Protein AF-A0A2E5PIZ1-F1 (afdb_monomer)

Structure (mmCIF, N/CA/C/O b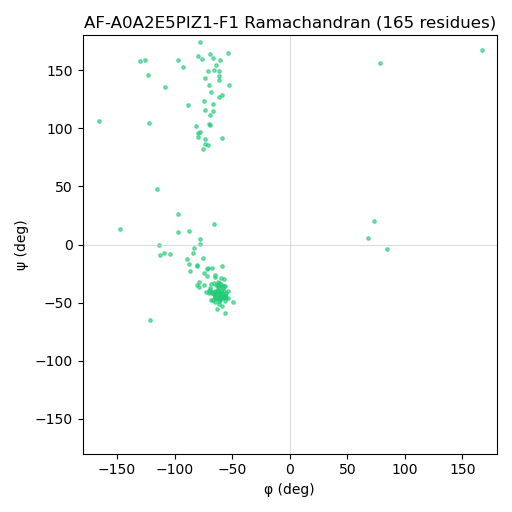ackbone):
data_AF-A0A2E5PIZ1-F1
#
_entry.id   AF-A0A2E5PIZ1-F1
#
loop_
_atom_site.group_PDB
_atom_site.id
_atom_site.type_symbol
_atom_site.label_atom_id
_atom_site.label_alt_id
_atom_site.label_comp_id
_atom_site.label_asym_id
_atom_site.label_entity_id
_atom_site.label_seq_id
_atom_site.pdbx_PDB_ins_code
_atom_site.Cartn_x
_atom_site.Cartn_y
_atom_site.Cartn_z
_atom_site.occupancy
_atom_site.B_iso_or_equiv
_atom_site.auth_seq_id
_atom_site.auth_comp_id
_atom_site.auth_asym_id
_atom_site.auth_atom_id
_atom_site.pdbx_PDB_model_num
ATOM 1 N N . MET A 1 1 ? 42.406 54.437 -63.407 1.00 58.12 1 MET A N 1
ATOM 2 C CA . MET A 1 1 ? 43.590 53.632 -63.043 1.00 58.12 1 MET A CA 1
ATOM 3 C C . MET A 1 1 ? 43.917 53.907 -61.588 1.00 58.12 1 MET A C 1
ATOM 5 O O . MET A 1 1 ? 44.496 54.944 -61.312 1.00 58.12 1 MET A O 1
ATOM 9 N N . THR A 1 2 ? 43.515 53.008 -60.691 1.00 52.00 2 THR A N 1
ATOM 10 C CA . THR A 1 2 ? 44.033 52.887 -59.317 1.00 52.00 2 THR A CA 1
ATOM 11 C C . THR A 1 2 ? 43.562 51.531 -58.785 1.00 52.00 2 THR A C 1
ATOM 13 O O . THR A 1 2 ? 42.372 51.317 -58.571 1.00 52.00 2 THR A O 1
ATOM 16 N N . LEU A 1 3 ? 44.499 50.582 -58.700 1.00 62.81 3 LEU A N 1
ATOM 17 C CA . LEU A 1 3 ? 44.350 49.278 -58.046 1.00 62.81 3 LEU A CA 1
ATOM 18 C C . LEU A 1 3 ? 44.297 49.451 -56.521 1.00 62.81 3 LEU A C 1
ATOM 20 O O . LEU A 1 3 ? 45.001 50.328 -56.031 1.00 62.81 3 LEU A O 1
ATOM 24 N N . MET A 1 4 ? 43.580 48.560 -55.809 1.00 47.34 4 MET A N 1
ATOM 25 C CA . MET A 1 4 ? 43.945 47.904 -54.521 1.00 47.34 4 MET A CA 1
ATOM 26 C C . MET A 1 4 ? 42.711 47.207 -53.870 1.00 47.34 4 MET A C 1
ATOM 28 O O . MET A 1 4 ? 41.596 47.436 -54.328 1.00 47.34 4 MET A O 1
ATOM 32 N N . PRO A 1 5 ? 42.842 46.347 -52.833 1.00 58.28 5 PRO A N 1
ATOM 33 C CA . PRO A 1 5 ? 43.391 44.993 -52.875 1.00 58.28 5 PRO A CA 1
ATOM 34 C C . PRO A 1 5 ? 42.421 43.931 -52.298 1.00 58.28 5 PRO A C 1
ATOM 36 O O . PRO A 1 5 ? 41.531 44.189 -51.492 1.00 58.28 5 PRO A O 1
ATOM 39 N N . THR A 1 6 ? 42.645 42.681 -52.691 1.00 63.16 6 THR A N 1
ATOM 40 C CA . THR A 1 6 ? 42.007 41.468 -52.165 1.00 63.16 6 THR A CA 1
ATOM 41 C C . THR A 1 6 ? 42.544 41.091 -50.780 1.00 63.16 6 THR A C 1
ATOM 43 O O . THR A 1 6 ? 43.729 40.784 -50.663 1.00 63.16 6 THR A O 1
ATOM 46 N N . HIS A 1 7 ? 41.677 40.969 -49.769 1.00 52.03 7 HIS A N 1
ATOM 47 C CA . HIS A 1 7 ? 41.989 40.231 -48.539 1.00 52.03 7 HIS A CA 1
ATOM 48 C C . HIS A 1 7 ? 40.970 39.114 -48.302 1.00 52.03 7 HIS A C 1
ATOM 50 O O . HIS A 1 7 ? 39.822 39.327 -47.922 1.00 52.03 7 HIS A O 1
ATOM 56 N N . ARG A 1 8 ? 41.438 37.893 -48.575 1.00 58.16 8 ARG A N 1
ATOM 57 C CA . ARG A 1 8 ? 40.803 36.621 -48.243 1.00 58.16 8 ARG A CA 1
ATOM 58 C C . ARG A 1 8 ? 40.861 36.433 -46.725 1.00 58.16 8 ARG A C 1
ATOM 60 O O . ARG A 1 8 ? 41.943 36.218 -46.187 1.00 58.16 8 ARG A O 1
ATOM 67 N N . PHE A 1 9 ? 39.718 36.480 -46.047 1.00 54.03 9 PHE A N 1
ATOM 68 C CA . PHE A 1 9 ? 39.613 36.005 -44.668 1.00 54.03 9 PHE A CA 1
ATOM 69 C C . PHE A 1 9 ? 39.440 34.485 -44.676 1.00 54.03 9 PHE A C 1
ATOM 71 O O . PHE A 1 9 ? 38.370 33.956 -44.968 1.00 54.03 9 PHE A O 1
ATOM 78 N N . LEU A 1 10 ? 40.538 33.789 -44.391 1.00 53.59 10 LEU A N 1
ATOM 79 C CA . LEU A 1 10 ? 40.582 32.356 -44.136 1.00 53.59 10 LEU A CA 1
ATOM 80 C C . LEU A 1 10 ? 40.132 32.130 -42.678 1.00 53.59 10 LEU A C 1
ATOM 82 O O . LEU A 1 10 ? 40.938 32.220 -41.756 1.00 53.59 10 LEU A O 1
ATOM 86 N N . PHE A 1 11 ? 38.840 31.890 -42.445 1.00 52.88 11 PHE A N 1
ATOM 87 C CA . PHE A 1 11 ? 38.364 31.430 -41.137 1.00 52.88 11 PHE A CA 1
ATOM 88 C C . PHE A 1 11 ? 38.661 29.933 -41.001 1.00 52.88 11 PHE A C 1
ATOM 90 O O . PHE A 1 11 ? 37.929 29.083 -41.504 1.00 52.88 11 PHE A O 1
ATOM 97 N N . GLY A 1 12 ? 39.776 29.619 -40.341 1.00 45.41 12 GLY A N 1
ATOM 98 C CA . GLY A 1 12 ? 40.100 28.270 -39.892 1.00 45.41 12 GLY A CA 1
ATOM 99 C C . GLY A 1 12 ? 39.167 27.856 -38.757 1.00 45.41 12 GLY A C 1
ATOM 100 O O . GLY A 1 12 ? 39.337 28.287 -37.619 1.00 45.41 12 GLY A O 1
ATOM 101 N N . LEU A 1 13 ? 38.177 27.021 -39.068 1.00 58.06 13 LEU A N 1
ATOM 102 C CA . LEU A 1 13 ? 37.328 26.370 -38.075 1.00 58.06 13 LEU A CA 1
ATOM 103 C C . LEU A 1 13 ? 38.098 25.169 -37.500 1.00 58.06 13 LEU A C 1
ATOM 105 O O . LEU A 1 13 ? 38.139 24.093 -38.096 1.00 58.06 13 LEU A O 1
ATOM 109 N N . ILE A 1 14 ? 38.763 25.364 -36.361 1.00 61.69 14 ILE A N 1
ATOM 110 C CA . ILE A 1 14 ? 39.392 24.278 -35.601 1.00 61.69 14 ILE A CA 1
ATOM 111 C C . ILE A 1 14 ? 38.270 23.431 -34.987 1.00 61.69 14 ILE A C 1
ATOM 113 O O . ILE A 1 14 ? 37.625 23.826 -34.017 1.00 61.69 14 ILE A O 1
ATOM 117 N N . PHE A 1 15 ? 38.026 22.262 -35.579 1.00 47.81 15 PHE A N 1
ATOM 118 C CA . PHE A 1 15 ? 37.147 21.224 -35.046 1.00 47.81 15 PHE A CA 1
ATOM 119 C C . PHE A 1 15 ? 37.848 20.546 -33.857 1.00 47.81 15 PHE A C 1
ATOM 121 O O . PHE A 1 15 ? 38.602 19.586 -34.011 1.00 47.81 15 PHE A O 1
ATOM 128 N N . LEU A 1 16 ? 37.627 21.070 -32.651 1.00 50.00 16 LEU A N 1
ATOM 129 C CA . LEU A 1 16 ? 37.988 20.409 -31.397 1.00 50.00 16 LEU A CA 1
ATOM 130 C C . LEU A 1 16 ? 36.998 19.259 -31.158 1.00 50.00 16 LEU A C 1
ATOM 132 O O . LEU A 1 16 ? 35.965 19.418 -30.511 1.00 50.00 16 LEU A O 1
ATOM 136 N N . VAL A 1 17 ? 37.305 18.090 -31.726 1.00 54.41 17 VAL A N 1
ATOM 137 C CA . VAL A 1 17 ? 36.636 16.824 -31.398 1.00 54.41 17 VAL A CA 1
ATOM 138 C C . VAL A 1 17 ? 37.075 16.425 -29.990 1.00 54.41 17 VAL A C 1
ATOM 140 O O . VAL A 1 17 ? 38.051 15.705 -29.791 1.00 54.41 17 VAL A O 1
ATOM 143 N N . GLY A 1 18 ? 36.377 16.959 -28.990 1.00 47.31 18 GLY A N 1
ATOM 144 C CA . GLY A 1 18 ? 36.490 16.498 -27.615 1.00 47.31 18 GLY A CA 1
ATOM 145 C C . GLY A 1 18 ? 35.937 15.080 -27.508 1.00 47.31 18 GLY A C 1
ATOM 146 O O . GLY A 1 18 ? 34.743 14.860 -27.704 1.00 47.31 18 GLY A O 1
ATOM 147 N N . LEU A 1 19 ? 36.807 14.122 -27.189 1.00 53.00 19 LEU A N 1
ATOM 148 C CA . LEU A 1 19 ? 36.438 12.799 -26.687 1.00 53.00 19 LEU A CA 1
ATOM 149 C C . LEU A 1 19 ? 35.641 12.980 -25.388 1.00 53.00 19 LEU A C 1
ATOM 151 O O . LEU A 1 19 ? 36.214 13.074 -24.305 1.00 53.00 19 LEU A O 1
ATOM 155 N N . VAL A 1 20 ? 34.316 13.058 -25.491 1.00 58.62 20 VAL A N 1
ATOM 156 C CA . VAL A 1 20 ? 33.440 12.957 -24.323 1.00 58.62 20 VAL A CA 1
ATOM 157 C C . VAL A 1 20 ? 33.440 11.484 -23.899 1.00 58.62 20 VAL A C 1
ATOM 159 O O . VAL A 1 20 ? 33.002 10.638 -24.683 1.00 58.62 20 VAL A O 1
ATOM 162 N N . PRO A 1 21 ? 33.945 11.125 -22.704 1.00 52.84 21 PRO A N 1
ATOM 163 C CA . PRO A 1 21 ? 33.894 9.749 -22.234 1.00 52.84 21 PRO A CA 1
ATOM 164 C C . PRO A 1 21 ? 32.431 9.310 -22.114 1.00 52.84 21 PRO A C 1
ATOM 166 O O . PRO A 1 21 ? 31.626 9.957 -21.446 1.00 52.84 21 PRO A O 1
ATOM 169 N N . ALA A 1 22 ? 32.096 8.180 -22.738 1.00 57.19 22 ALA A N 1
ATOM 170 C CA . ALA A 1 22 ? 30.754 7.595 -22.815 1.00 57.19 22 ALA A CA 1
ATOM 171 C C . ALA A 1 22 ? 30.166 7.116 -21.463 1.00 57.19 22 ALA A C 1
ATOM 173 O O . ALA A 1 22 ? 29.198 6.360 -21.432 1.00 57.19 22 ALA A O 1
ATOM 174 N N . ASN A 1 23 ? 30.710 7.562 -20.330 1.00 48.91 23 ASN A N 1
ATOM 175 C CA . ASN A 1 23 ? 30.391 7.036 -19.001 1.00 48.91 23 ASN A CA 1
ATOM 176 C C . ASN A 1 23 ? 29.335 7.856 -18.237 1.00 48.91 23 ASN A C 1
ATOM 178 O O . ASN A 1 23 ? 29.104 7.607 -17.057 1.00 48.91 23 ASN A O 1
ATOM 182 N N . ALA A 1 24 ? 28.650 8.804 -18.884 1.00 46.91 24 ALA A N 1
ATOM 183 C CA . ALA A 1 24 ? 27.642 9.648 -18.232 1.00 46.91 24 ALA A CA 1
ATOM 184 C C . ALA A 1 24 ? 26.208 9.063 -18.215 1.00 46.91 24 ALA A C 1
ATOM 186 O O . ALA A 1 24 ? 25.270 9.763 -17.850 1.00 46.91 24 ALA A O 1
ATOM 187 N N . PHE A 1 25 ? 26.009 7.784 -18.560 1.00 48.41 25 PHE A N 1
ATOM 188 C CA . PHE A 1 25 ? 24.699 7.105 -18.476 1.00 48.41 25 PHE A CA 1
ATOM 189 C C . PHE A 1 25 ? 24.507 6.283 -17.189 1.00 48.41 25 PHE A C 1
ATOM 191 O O . PHE A 1 25 ? 23.738 5.323 -17.155 1.00 48.41 25 PHE A O 1
ATOM 198 N N . ALA A 1 26 ? 25.188 6.655 -16.105 1.00 47.00 26 ALA A N 1
ATOM 199 C CA . ALA A 1 26 ? 25.151 5.929 -14.840 1.00 47.00 26 ALA A CA 1
ATOM 200 C C . ALA A 1 26 ? 24.524 6.726 -13.682 1.00 47.00 26 ALA A C 1
ATOM 202 O O . ALA A 1 26 ? 25.092 6.736 -12.603 1.00 47.00 26 ALA A O 1
ATOM 203 N N . THR A 1 27 ? 23.354 7.361 -13.845 1.00 48.66 27 THR A N 1
ATOM 204 C CA . THR A 1 27 ? 22.590 7.899 -12.685 1.00 48.66 27 THR A CA 1
ATOM 205 C C . THR A 1 27 ? 21.057 7.882 -12.832 1.00 48.66 27 THR A C 1
ATOM 207 O O . THR A 1 27 ? 20.352 8.452 -12.009 1.00 48.66 27 THR A O 1
ATOM 210 N N . GLY A 1 28 ? 20.486 7.177 -13.816 1.00 46.47 28 GLY A N 1
ATOM 211 C CA . GLY A 1 28 ? 19.021 7.074 -13.976 1.00 46.47 28 GLY A CA 1
ATOM 212 C C . GLY A 1 28 ? 18.322 6.010 -13.108 1.00 46.47 28 GLY A C 1
ATOM 213 O O . GLY A 1 28 ? 17.103 5.878 -13.169 1.00 46.47 28 GLY A O 1
ATOM 214 N N . LYS A 1 29 ? 19.070 5.211 -12.330 1.00 48.41 29 LYS A N 1
ATOM 215 C CA . LYS A 1 29 ? 18.568 3.960 -11.722 1.00 48.41 29 LYS A CA 1
ATOM 216 C C . LYS A 1 29 ? 17.737 4.111 -10.438 1.00 48.41 29 LYS A C 1
ATOM 218 O O . LYS A 1 29 ? 17.022 3.172 -10.107 1.00 48.41 29 LYS A O 1
ATOM 223 N N . GLU A 1 30 ? 17.791 5.235 -9.720 1.00 48.84 30 GLU A N 1
ATOM 224 C CA . GLU A 1 30 ? 17.205 5.315 -8.361 1.00 48.84 30 GLU A CA 1
ATOM 225 C C . GLU A 1 30 ? 15.979 6.228 -8.197 1.00 48.84 30 GLU A C 1
ATOM 227 O O . GLU A 1 30 ? 15.316 6.184 -7.156 1.00 48.84 30 GLU A O 1
ATOM 232 N N . VAL A 1 31 ? 15.624 7.026 -9.207 1.00 48.50 31 VAL A N 1
ATOM 233 C CA . VAL A 1 31 ? 14.645 8.115 -9.023 1.00 48.50 31 VAL A CA 1
ATOM 234 C C . VAL A 1 31 ? 13.198 7.611 -8.904 1.00 48.50 31 VAL A C 1
ATOM 236 O O . VAL A 1 31 ? 12.372 8.259 -8.271 1.00 48.50 31 VAL A O 1
ATOM 239 N N . PHE A 1 32 ? 12.866 6.430 -9.438 1.00 54.59 32 PHE A N 1
ATOM 240 C CA . PHE A 1 32 ? 11.457 6.021 -9.544 1.00 54.59 32 PHE A CA 1
ATOM 241 C C . PHE A 1 32 ? 10.882 5.317 -8.297 1.00 54.59 32 PHE A C 1
ATOM 243 O O . PHE A 1 32 ? 9.674 5.331 -8.091 1.00 54.59 32 PHE A O 1
ATOM 250 N N . LEU A 1 33 ? 11.719 4.715 -7.441 1.00 60.06 33 LEU A N 1
ATOM 251 C CA . LEU A 1 33 ? 11.267 3.883 -6.304 1.00 60.06 33 LEU A CA 1
ATOM 252 C C . LEU A 1 33 ? 11.375 4.570 -4.929 1.00 60.06 33 LEU A C 1
ATOM 254 O O . LEU A 1 33 ? 10.920 4.046 -3.909 1.00 60.06 33 LEU A O 1
ATOM 258 N N . SER A 1 34 ? 12.009 5.740 -4.871 1.00 59.03 34 SER A N 1
ATOM 259 C CA . SER A 1 34 ? 12.328 6.437 -3.619 1.00 59.03 34 SER A CA 1
ATOM 260 C C . SER A 1 34 ? 11.582 7.758 -3.430 1.00 59.03 34 SER A C 1
ATOM 262 O O . SER A 1 34 ? 11.742 8.376 -2.380 1.00 59.03 34 SER A O 1
ATOM 264 N N . GLY A 1 35 ? 10.744 8.155 -4.395 1.00 73.44 35 GLY A N 1
ATOM 265 C CA . GLY A 1 35 ? 10.038 9.433 -4.381 1.00 73.44 35 GLY A CA 1
ATOM 266 C C . GLY A 1 35 ? 9.255 9.680 -3.090 1.00 73.44 35 GLY A C 1
ATOM 267 O O . GLY A 1 35 ? 8.590 8.785 -2.559 1.00 73.44 35 GLY A O 1
ATOM 268 N N . ILE A 1 36 ? 9.345 10.913 -2.589 1.00 82.75 36 ILE A N 1
ATOM 269 C CA . ILE A 1 36 ? 8.519 11.397 -1.484 1.00 82.75 36 ILE A CA 1
ATOM 270 C C . ILE A 1 36 ? 7.074 11.456 -1.989 1.00 82.75 36 ILE A C 1
ATOM 272 O O . ILE A 1 36 ? 6.782 12.136 -2.971 1.00 82.75 36 ILE A O 1
ATOM 276 N N . ILE A 1 37 ? 6.177 10.720 -1.334 1.00 90.00 37 ILE A N 1
ATOM 277 C CA . ILE A 1 37 ? 4.741 10.771 -1.615 1.00 90.00 37 ILE A CA 1
ATOM 278 C C . ILE A 1 37 ? 4.154 11.878 -0.747 1.00 90.00 37 ILE A C 1
ATOM 280 O O . ILE A 1 37 ? 4.260 11.801 0.475 1.00 90.00 37 ILE A O 1
ATOM 284 N N . ALA A 1 38 ? 3.556 12.888 -1.380 1.00 93.50 38 ALA A N 1
ATOM 285 C CA . ALA A 1 38 ? 2.944 14.008 -0.678 1.00 93.50 38 ALA A CA 1
ATOM 286 C C . ALA A 1 38 ? 1.798 13.544 0.237 1.00 93.50 38 ALA A C 1
ATOM 288 O O . ALA A 1 38 ? 0.999 12.681 -0.143 1.00 93.50 38 ALA A O 1
ATOM 289 N N . ASP A 1 39 ? 1.686 14.158 1.414 1.00 94.31 39 ASP A N 1
ATOM 290 C CA . ASP A 1 39 ? 0.695 13.811 2.442 1.00 94.31 39 ASP A CA 1
ATOM 291 C C . ASP A 1 39 ? -0.742 13.874 1.9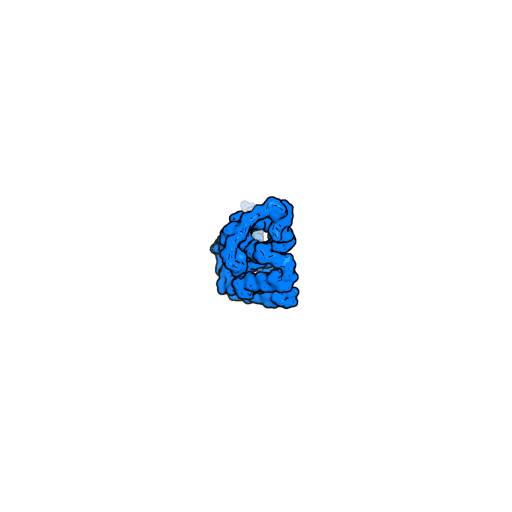07 1.00 94.31 39 ASP A C 1
ATOM 293 O O . ASP A 1 39 ? -1.572 13.027 2.230 1.00 94.31 39 ASP A O 1
ATOM 297 N N . GLU A 1 40 ? -1.033 14.825 1.016 1.00 94.81 40 GLU A N 1
ATOM 298 C CA . GLU A 1 40 ? -2.345 14.954 0.377 1.00 94.81 40 GLU A CA 1
ATOM 299 C C . GLU A 1 40 ? -2.723 13.730 -0.474 1.00 94.81 40 GLU A C 1
ATOM 301 O O . GLU A 1 40 ? -3.887 13.324 -0.503 1.00 94.81 40 GLU A O 1
ATOM 306 N N . VAL A 1 41 ? -1.748 13.098 -1.134 1.00 94.50 41 VAL A N 1
ATOM 307 C CA . VAL A 1 41 ? -1.966 11.883 -1.930 1.00 94.50 41 VAL A CA 1
ATOM 308 C C . VAL A 1 41 ? -2.272 10.717 -0.998 1.00 94.50 41 VAL A C 1
ATOM 310 O O . VAL A 1 41 ? -3.191 9.937 -1.262 1.00 94.50 41 VAL A O 1
ATOM 313 N N . VAL A 1 42 ? -1.549 10.622 0.120 1.00 96.81 42 VAL A N 1
ATOM 314 C CA . VAL A 1 42 ? -1.785 9.591 1.138 1.00 96.81 42 VAL A CA 1
ATOM 315 C C . VAL A 1 42 ? -3.153 9.774 1.790 1.00 96.81 42 VAL A C 1
ATOM 317 O O . VAL A 1 42 ? -3.904 8.804 1.892 1.00 96.81 42 VAL A O 1
ATOM 320 N N . ALA A 1 43 ? -3.528 11.001 2.153 1.00 96.75 43 ALA A N 1
ATOM 321 C CA . ALA A 1 43 ? -4.829 11.312 2.740 1.00 96.75 43 ALA A CA 1
ATOM 322 C C . ALA A 1 43 ? -5.987 10.923 1.806 1.00 96.75 43 ALA A C 1
ATOM 324 O O . ALA A 1 43 ? -6.913 10.230 2.233 1.00 96.75 43 ALA A O 1
ATOM 325 N N . ARG A 1 44 ? -5.900 11.266 0.512 1.00 97.06 44 ARG A N 1
ATOM 326 C CA . ARG A 1 44 ? -6.905 10.868 -0.494 1.00 97.06 44 ARG A CA 1
ATOM 327 C C . ARG A 1 44 ? -6.987 9.352 -0.666 1.00 97.06 44 ARG A C 1
ATOM 329 O O . ARG A 1 44 ? -8.079 8.803 -0.800 1.00 97.06 44 ARG A O 1
ATOM 336 N N . ALA A 1 45 ? -5.851 8.655 -0.646 1.00 97.56 45 ALA A N 1
ATOM 337 C CA . ALA A 1 45 ? -5.832 7.196 -0.720 1.00 97.56 45 ALA A CA 1
ATOM 338 C C . ALA A 1 45 ? -6.483 6.543 0.511 1.00 97.56 45 ALA A C 1
ATOM 340 O O . ALA A 1 45 ? -7.250 5.589 0.369 1.00 97.56 45 ALA A O 1
ATOM 341 N N . VAL A 1 46 ? -6.221 7.074 1.709 1.00 98.12 46 VAL A N 1
ATOM 342 C CA . VAL A 1 46 ? -6.846 6.632 2.966 1.00 98.12 46 VAL A CA 1
ATOM 343 C C . VAL A 1 46 ? -8.355 6.864 2.940 1.00 98.12 46 VAL A C 1
ATOM 345 O O . VAL A 1 46 ? -9.114 5.966 3.300 1.00 98.12 46 VAL A O 1
ATOM 348 N N . GLU A 1 47 ? -8.811 8.024 2.472 1.00 97.69 47 GLU A N 1
ATOM 349 C CA . GLU A 1 47 ? -10.238 8.320 2.324 1.00 97.69 47 GLU A CA 1
ATOM 350 C C . GLU A 1 47 ? -10.927 7.367 1.336 1.00 97.69 47 GLU A C 1
ATOM 352 O O . GLU A 1 47 ? -11.988 6.811 1.628 1.00 97.69 47 GLU A O 1
ATOM 357 N N . ALA A 1 48 ? -10.300 7.090 0.194 1.00 97.75 48 ALA A N 1
ATOM 358 C CA . ALA A 1 48 ? -10.832 6.120 -0.755 1.00 97.75 48 ALA A CA 1
ATOM 359 C C . ALA A 1 48 ? -10.890 4.702 -0.160 1.00 97.75 48 ALA A C 1
ATOM 361 O O . ALA A 1 48 ? -11.901 4.011 -0.302 1.00 97.75 48 ALA A O 1
ATOM 362 N N . ALA A 1 49 ? -9.850 4.276 0.563 1.00 97.81 49 ALA A N 1
ATOM 363 C CA . ALA A 1 49 ? -9.834 2.988 1.255 1.00 97.81 49 ALA A CA 1
ATOM 364 C C . ALA A 1 49 ? -10.935 2.893 2.326 1.00 97.81 49 ALA A C 1
ATOM 366 O O . ALA A 1 49 ? -11.597 1.862 2.446 1.00 97.81 49 ALA A O 1
ATOM 367 N N . ASN A 1 50 ? -11.191 3.985 3.049 1.00 97.44 50 ASN A N 1
ATOM 368 C CA . ASN A 1 50 ? -12.284 4.100 4.014 1.00 97.44 50 ASN A CA 1
ATOM 369 C C . ASN A 1 50 ? -13.656 3.866 3.361 1.00 97.44 50 ASN A C 1
ATOM 371 O O . ASN A 1 50 ? -14.486 3.142 3.911 1.00 97.44 50 ASN A O 1
ATOM 375 N N . ASN A 1 51 ? -13.878 4.407 2.162 1.00 97.38 51 ASN A N 1
ATOM 376 C CA . ASN A 1 51 ? -15.115 4.202 1.399 1.00 97.38 51 ASN A CA 1
ATOM 377 C C . ASN A 1 51 ? -15.242 2.779 0.827 1.00 97.38 51 ASN A C 1
ATOM 379 O O 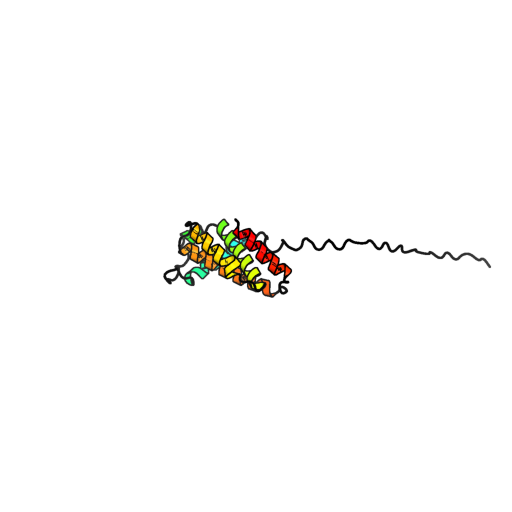. ASN A 1 51 ? -16.344 2.313 0.534 1.00 97.38 51 ASN A O 1
ATOM 383 N N . LEU A 1 52 ? -14.122 2.066 0.683 1.00 97.62 52 LEU A N 1
ATOM 384 C CA . LEU A 1 52 ? -14.082 0.680 0.218 1.00 97.62 52 LEU A CA 1
ATOM 385 C C . LEU A 1 52 ? -14.195 -0.348 1.348 1.00 97.62 52 LEU A C 1
ATOM 387 O O . LEU A 1 52 ? -14.447 -1.516 1.052 1.00 97.62 52 LEU A O 1
ATOM 391 N N . LEU A 1 53 ? -14.069 0.059 2.617 1.00 95.75 53 LEU A N 1
ATOM 392 C CA . LEU A 1 53 ? -14.158 -0.849 3.764 1.00 95.75 53 LEU A CA 1
ATOM 393 C C . LEU A 1 53 ? -15.385 -1.765 3.716 1.00 95.75 53 LEU A C 1
ATOM 395 O O . LEU A 1 53 ? -15.173 -2.971 3.788 1.00 95.75 53 LEU A O 1
ATOM 399 N N . PRO A 1 54 ? -16.623 -1.282 3.487 1.00 96.69 54 PRO A N 1
ATOM 400 C CA . PRO A 1 54 ? -17.805 -2.151 3.443 1.00 96.69 54 PRO A CA 1
ATOM 401 C C . PRO A 1 54 ? -17.761 -3.266 2.388 1.00 96.69 54 PRO A C 1
ATOM 403 O O . PRO A 1 54 ? -18.514 -4.234 2.479 1.00 96.69 54 PRO A O 1
ATOM 406 N N . LYS A 1 55 ? -16.893 -3.143 1.375 1.00 95.69 55 LYS A N 1
ATOM 407 C CA . LYS A 1 55 ? -16.686 -4.160 0.332 1.00 95.69 55 LYS A CA 1
ATOM 408 C C . LYS A 1 55 ? -15.634 -5.202 0.723 1.00 95.69 55 LYS A C 1
ATOM 410 O O . LYS A 1 55 ? -15.554 -6.254 0.091 1.00 95.69 55 LYS A O 1
ATOM 415 N N . GLY A 1 56 ? -14.813 -4.912 1.729 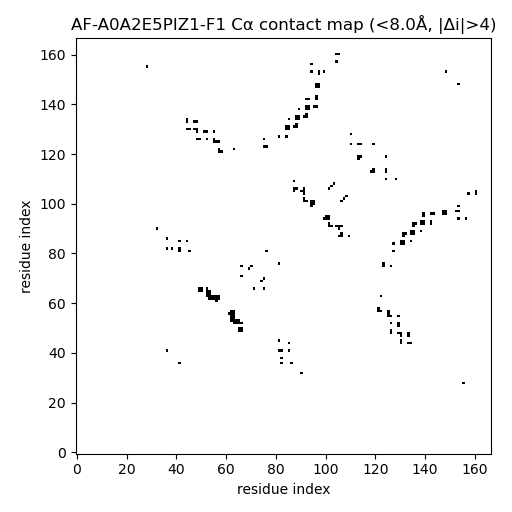1.00 94.88 56 GLY A N 1
ATOM 416 C CA . GLY A 1 56 ? -13.793 -5.816 2.243 1.00 94.88 56 GLY A CA 1
ATOM 417 C C . GLY A 1 56 ? -14.359 -6.883 3.176 1.00 94.88 56 GLY A C 1
ATOM 418 O O . GLY A 1 56 ? -15.464 -6.759 3.708 1.00 94.88 56 GLY A O 1
ATOM 419 N N . ARG A 1 57 ? -13.571 -7.940 3.384 1.00 95.06 57 ARG A N 1
ATOM 420 C CA . ARG A 1 57 ? -13.921 -9.083 4.235 1.00 95.06 57 ARG A CA 1
ATOM 421 C C . ARG A 1 57 ? -12.879 -9.305 5.327 1.00 95.06 57 ARG A C 1
ATOM 423 O O . ARG A 1 57 ? -11.687 -9.093 5.099 1.00 95.06 57 ARG A O 1
ATOM 430 N N . LEU A 1 58 ? -13.338 -9.749 6.493 1.00 93.75 58 LEU A N 1
ATOM 431 C CA . LEU A 1 58 ? -12.503 -10.279 7.568 1.00 93.75 58 LEU A CA 1
ATOM 432 C C . LEU A 1 58 ? -12.079 -11.725 7.267 1.00 93.75 58 LEU A C 1
ATOM 434 O O . LEU A 1 58 ? -12.509 -12.334 6.286 1.00 93.75 58 LEU A O 1
ATOM 438 N N . ARG A 1 59 ? -11.206 -12.284 8.116 1.00 88.88 59 ARG A N 1
ATOM 439 C CA . ARG A 1 59 ? -10.685 -13.653 7.957 1.00 88.88 59 ARG A CA 1
ATOM 440 C C . ARG A 1 59 ? -11.782 -14.718 8.014 1.00 88.88 59 ARG A C 1
ATOM 442 O O . ARG A 1 59 ? -11.668 -15.733 7.339 1.00 88.88 59 ARG A O 1
ATOM 449 N N . ASP A 1 60 ? -12.820 -14.478 8.804 1.00 92.69 60 ASP A N 1
ATOM 450 C CA . ASP A 1 60 ? -14.000 -15.340 8.921 1.00 92.69 60 ASP A CA 1
ATOM 451 C C . ASP A 1 60 ? -14.995 -15.178 7.752 1.00 92.69 60 ASP A C 1
ATOM 453 O O . ASP A 1 60 ? -16.030 -15.837 7.724 1.00 92.69 60 ASP A O 1
ATOM 457 N N . GLY A 1 61 ? -14.696 -14.309 6.778 1.00 93.44 61 GLY A N 1
ATOM 458 C CA . GLY A 1 61 ? -15.543 -14.038 5.617 1.00 93.44 61 GLY A CA 1
ATOM 459 C C . GLY A 1 61 ? -16.650 -13.007 5.857 1.00 93.44 61 GLY A C 1
ATOM 460 O O . GLY A 1 61 ? -17.336 -12.622 4.901 1.00 93.44 61 GLY A O 1
ATOM 461 N N . SER A 1 62 ? -16.816 -12.510 7.086 1.00 95.25 62 SER A N 1
ATOM 462 C CA . SER A 1 62 ? -17.770 -11.440 7.387 1.00 95.25 62 SER A CA 1
ATOM 463 C C . SER A 1 62 ? -17.364 -10.126 6.709 1.00 95.25 62 SER A C 1
ATOM 465 O O . SER A 1 62 ? -16.186 -9.873 6.437 1.00 95.25 62 SER A O 1
ATOM 467 N N . SER A 1 63 ? -18.347 -9.292 6.368 1.00 96.50 63 SER A N 1
ATOM 468 C CA . SER A 1 63 ? -18.085 -7.971 5.790 1.00 96.50 63 SER A CA 1
ATOM 469 C C . SER A 1 63 ? -17.576 -7.005 6.853 1.00 96.50 63 SER A C 1
ATOM 471 O O . SER A 1 63 ? -18.040 -7.008 7.992 1.00 96.50 63 SER A O 1
ATOM 473 N N . LEU A 1 64 ? -16.651 -6.128 6.473 1.00 96.50 64 LEU A N 1
ATOM 474 C CA . LEU A 1 64 ? -16.203 -5.054 7.354 1.00 96.50 64 LEU A CA 1
ATOM 475 C C . LEU A 1 64 ? -17.309 -4.008 7.524 1.00 96.50 64 LEU A C 1
ATOM 477 O O . LEU A 1 64 ? -17.926 -3.569 6.555 1.00 96.50 64 LEU A O 1
ATOM 481 N N . ALA A 1 65 ? -17.514 -3.544 8.754 1.00 96.88 65 ALA A N 1
ATOM 482 C CA . ALA A 1 65 ? -18.369 -2.389 9.003 1.00 96.88 65 ALA A CA 1
ATOM 483 C C . ALA A 1 65 ? -17.777 -1.111 8.361 1.00 96.88 65 ALA A C 1
ATOM 485 O O . ALA A 1 65 ? -16.549 -1.010 8.226 1.00 96.88 65 ALA A O 1
ATOM 486 N N . PRO A 1 66 ? -18.604 -0.106 8.021 1.00 97.62 66 PRO A N 1
ATOM 487 C CA . PRO A 1 66 ? -18.126 1.224 7.646 1.00 97.62 66 PRO A CA 1
ATOM 488 C C . PRO A 1 66 ? -17.197 1.845 8.702 1.00 97.62 66 PRO A C 1
ATOM 490 O O . PRO A 1 66 ? -17.130 1.383 9.842 1.00 97.62 66 PRO A O 1
ATOM 493 N N . VAL A 1 67 ? -16.476 2.902 8.327 1.00 97.38 67 VAL A N 1
ATOM 494 C CA . VAL A 1 67 ? -15.632 3.674 9.257 1.00 97.38 67 VAL A CA 1
ATOM 495 C C . VAL A 1 67 ? -16.470 4.235 10.401 1.00 97.38 67 VAL A C 1
ATOM 497 O O . VAL A 1 67 ? -17.480 4.904 10.165 1.00 97.38 67 VAL A O 1
ATOM 500 N N . THR A 1 68 ? -16.044 4.009 11.644 1.00 96.94 68 THR A N 1
ATOM 501 C CA . THR A 1 68 ? -16.732 4.570 12.814 1.00 96.94 68 THR A CA 1
ATOM 502 C C . THR A 1 68 ? -16.415 6.064 12.973 1.00 96.94 68 THR A C 1
ATOM 504 O O . THR A 1 68 ? -15.350 6.511 12.548 1.00 96.94 68 THR A O 1
ATOM 507 N N . PRO A 1 69 ? -17.226 6.856 13.700 1.00 96.88 69 PRO A N 1
ATOM 508 C CA . PRO A 1 69 ? -16.891 8.257 13.989 1.00 96.88 69 PRO A CA 1
ATOM 509 C C . PRO A 1 69 ? -15.506 8.437 14.633 1.00 96.88 69 PRO A C 1
ATOM 511 O O . PRO A 1 69 ? -14.745 9.317 14.244 1.00 96.88 69 PRO A O 1
ATOM 514 N N . LYS A 1 70 ? -15.131 7.544 15.562 1.00 96.12 70 LYS A N 1
ATOM 515 C CA . LYS A 1 70 ? -13.801 7.540 16.194 1.00 96.12 70 LYS A CA 1
ATOM 516 C C . LYS A 1 70 ? -12.656 7.312 15.194 1.00 96.12 70 LYS A C 1
ATOM 518 O O . LYS A 1 70 ? -11.667 8.034 15.243 1.00 96.12 70 LYS A O 1
ATOM 523 N N . GLU A 1 71 ? -12.791 6.338 14.296 1.00 96.62 71 GLU A N 1
ATOM 524 C CA . GLU A 1 71 ? -11.823 6.063 13.225 1.00 96.62 71 GLU A CA 1
ATOM 525 C C . GLU A 1 71 ? -11.754 7.204 12.208 1.00 96.62 71 GLU A C 1
ATOM 527 O O . GLU A 1 71 ? -10.679 7.501 11.708 1.00 96.62 71 GLU A O 1
ATOM 532 N N . ARG A 1 72 ? -12.862 7.900 11.932 1.00 93.62 72 ARG A N 1
ATOM 533 C CA . ARG A 1 72 ? -12.843 9.082 11.058 1.00 93.62 72 ARG A CA 1
ATOM 534 C C . ARG A 1 72 ? -11.973 10.204 11.629 1.00 93.62 72 ARG A C 1
ATOM 536 O O . ARG A 1 72 ? -11.314 10.896 10.868 1.00 93.62 72 ARG A O 1
ATOM 543 N N . LEU A 1 73 ? -11.960 10.362 12.954 1.00 93.56 73 LEU A N 1
ATOM 544 C CA . LEU A 1 73 ? -11.154 11.375 13.640 1.00 93.56 73 LEU A CA 1
ATOM 545 C C . LEU A 1 73 ? -9.687 10.961 13.821 1.00 93.56 73 LEU A C 1
ATOM 547 O O . LEU A 1 73 ? -8.813 11.819 13.815 1.00 93.56 73 LEU A O 1
ATOM 551 N N . ARG A 1 74 ? -9.413 9.668 14.037 1.00 94.00 74 ARG A N 1
ATOM 552 C CA . ARG A 1 74 ? -8.072 9.169 14.410 1.00 94.00 74 ARG A CA 1
ATOM 553 C C . ARG A 1 74 ? -7.358 8.371 13.316 1.00 94.00 74 ARG A C 1
ATOM 555 O O . ARG A 1 74 ? -6.199 8.020 13.497 1.00 94.00 74 ARG A O 1
ATOM 562 N N . GLY A 1 75 ? -8.041 8.068 12.218 1.00 96.25 75 GLY A N 1
ATOM 563 C CA . GLY A 1 75 ? -7.614 7.080 11.234 1.00 96.25 75 GLY A CA 1
ATOM 564 C C . GLY A 1 75 ? -7.889 5.640 11.685 1.00 96.25 75 GLY A C 1
ATOM 565 O O . GLY A 1 75 ? -7.997 5.339 12.875 1.00 96.25 75 GLY A O 1
ATOM 566 N N . VAL A 1 76 ? -7.998 4.729 10.713 1.00 97.62 76 VAL A N 1
ATOM 567 C CA . VAL A 1 76 ? -8.011 3.273 10.966 1.00 97.62 76 VAL A CA 1
ATOM 568 C C . VAL A 1 76 ? -6.598 2.785 11.309 1.00 97.62 76 VAL A C 1
ATOM 570 O O . VAL A 1 76 ? -6.421 1.911 12.156 1.00 97.62 76 VAL A O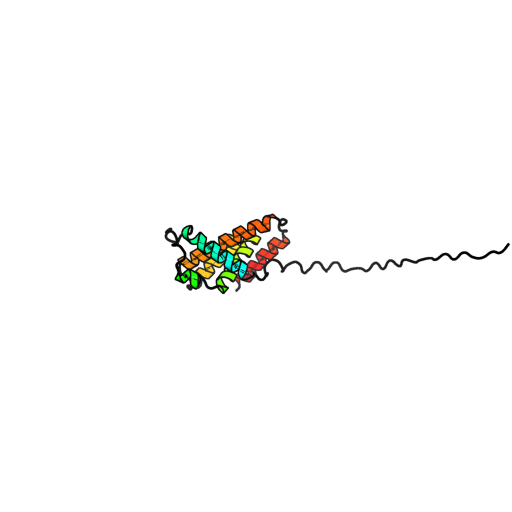 1
ATOM 573 N N . ILE A 1 77 ? -5.586 3.392 10.688 1.00 98.00 77 ILE A N 1
ATOM 574 C CA . ILE A 1 77 ? -4.160 3.223 10.989 1.00 98.00 77 ILE A CA 1
ATOM 575 C C . ILE A 1 77 ? -3.503 4.607 11.139 1.00 98.00 77 ILE A C 1
ATOM 577 O O . ILE A 1 77 ? -4.043 5.575 10.594 1.00 98.00 77 ILE A O 1
ATOM 581 N N . PRO A 1 78 ? -2.352 4.716 11.830 1.00 97.19 78 PRO A N 1
ATOM 582 C CA . PRO A 1 78 ? -1.601 5.965 11.925 1.00 97.19 78 PRO A CA 1
ATOM 583 C C . PRO A 1 78 ? -1.123 6.481 10.552 1.00 97.19 78 PRO A C 1
ATOM 585 O O . PRO A 1 78 ? -0.845 5.666 9.660 1.00 97.19 78 PRO A O 1
ATOM 588 N N . PRO A 1 79 ? -0.998 7.807 10.357 1.00 94.94 79 PRO A N 1
ATOM 589 C CA . PRO A 1 79 ? -0.578 8.398 9.084 1.00 94.94 79 PRO A CA 1
ATOM 590 C C . PRO A 1 79 ? 0.770 7.876 8.568 1.00 94.94 79 PRO A C 1
ATOM 592 O O . PRO A 1 79 ? 0.894 7.525 7.395 1.00 94.94 79 PRO A O 1
ATOM 595 N N . GLU A 1 80 ? 1.768 7.736 9.435 1.00 95.06 80 GLU A N 1
ATOM 596 C CA . GLU A 1 80 ? 3.100 7.235 9.087 1.00 95.06 80 GLU A CA 1
ATOM 597 C C . GLU A 1 80 ? 3.055 5.800 8.543 1.00 95.06 80 GLU A C 1
ATOM 599 O O . GLU A 1 80 ? 3.768 5.449 7.596 1.00 95.06 80 GLU A O 1
ATOM 604 N N . ASN A 1 81 ? 2.149 4.974 9.074 1.00 97.06 81 ASN A N 1
ATOM 605 C CA . ASN A 1 81 ? 1.907 3.640 8.545 1.00 97.06 81 ASN A CA 1
ATOM 606 C C . ASN A 1 81 ? 1.211 3.716 7.188 1.00 97.06 81 ASN A C 1
ATOM 608 O O . ASN A 1 81 ? 1.597 2.976 6.285 1.00 97.06 81 ASN A O 1
ATOM 612 N N . ALA A 1 82 ? 0.252 4.626 7.001 1.00 97.81 82 ALA A N 1
ATOM 613 C CA . ALA A 1 82 ? -0.384 4.827 5.703 1.00 97.81 82 ALA A CA 1
ATOM 614 C C . ALA A 1 82 ? 0.645 5.189 4.618 1.00 97.81 82 ALA A C 1
ATOM 616 O O . ALA A 1 82 ? 0.650 4.537 3.575 1.00 97.81 82 ALA A O 1
ATOM 617 N N . HIS A 1 83 ? 1.585 6.107 4.881 1.00 97.12 83 HIS A N 1
ATOM 618 C CA . HIS A 1 83 ? 2.683 6.421 3.948 1.00 97.12 83 HIS A CA 1
ATOM 619 C C . HIS A 1 83 ? 3.462 5.170 3.533 1.00 97.12 83 HIS A C 1
ATOM 621 O O . HIS A 1 83 ? 3.720 4.951 2.346 1.00 97.12 83 HIS A O 1
ATOM 627 N N . HIS A 1 84 ? 3.804 4.316 4.500 1.00 95.69 84 HIS A N 1
ATOM 628 C CA . HIS A 1 84 ? 4.499 3.064 4.219 1.00 95.69 84 HIS A CA 1
ATOM 629 C C . HIS A 1 84 ? 3.681 2.132 3.311 1.00 95.69 84 HIS A C 1
ATOM 631 O O . HIS A 1 84 ? 4.228 1.575 2.353 1.00 95.69 84 HIS A O 1
ATOM 637 N N . ILE A 1 85 ? 2.376 1.982 3.573 1.00 97.81 85 ILE A N 1
ATOM 638 C CA . ILE A 1 85 ? 1.489 1.136 2.761 1.00 97.81 85 ILE A CA 1
ATOM 639 C C . ILE A 1 85 ? 1.351 1.689 1.339 1.00 97.81 85 ILE A C 1
ATOM 641 O O . ILE A 1 85 ? 1.505 0.925 0.385 1.00 97.81 85 ILE A O 1
ATOM 645 N N . VAL A 1 86 ? 1.120 2.998 1.183 1.00 97.31 86 VAL A N 1
ATOM 646 C CA . VAL A 1 86 ? 1.000 3.656 -0.131 1.00 97.31 86 VAL A CA 1
ATOM 647 C C . VAL A 1 86 ? 2.289 3.476 -0.934 1.00 97.31 86 VAL A C 1
ATOM 649 O O . VAL A 1 86 ? 2.235 3.062 -2.093 1.00 97.31 86 VAL A O 1
ATOM 652 N N . LYS A 1 87 ? 3.458 3.673 -0.312 1.00 95.38 87 LYS A N 1
ATOM 653 C CA . LYS A 1 87 ? 4.747 3.430 -0.972 1.00 95.38 87 LYS A CA 1
ATOM 654 C C . LYS A 1 87 ? 4.896 1.973 -1.414 1.00 95.38 87 LYS A C 1
ATOM 656 O O . LYS A 1 87 ? 5.232 1.705 -2.562 1.00 95.38 87 LYS A O 1
ATOM 661 N N . SER A 1 88 ? 4.592 1.014 -0.538 1.00 96.00 88 SER A N 1
ATOM 662 C CA . SER A 1 88 ? 4.686 -0.410 -0.888 1.00 96.00 88 SER A CA 1
ATOM 663 C C . SER A 1 88 ? 3.692 -0.827 -1.981 1.00 96.00 88 SER A C 1
ATOM 665 O O . SER A 1 88 ? 3.947 -1.787 -2.717 1.00 96.00 88 SER A O 1
ATOM 667 N N . ALA A 1 89 ? 2.555 -0.143 -2.095 1.00 97.50 89 ALA A N 1
ATOM 668 C CA . ALA A 1 89 ? 1.587 -0.342 -3.166 1.00 97.50 89 ALA A CA 1
ATOM 669 C C . ALA A 1 89 ? 2.087 0.205 -4.508 1.00 97.50 89 ALA A C 1
ATOM 671 O O . ALA A 1 89 ? 1.965 -0.491 -5.515 1.00 97.50 89 ALA A O 1
ATOM 672 N N . ALA A 1 90 ? 2.732 1.375 -4.514 1.00 95.81 90 ALA A N 1
ATOM 673 C CA . ALA A 1 90 ? 3.416 1.903 -5.694 1.00 95.81 90 ALA A CA 1
ATOM 674 C C . ALA A 1 90 ? 4.541 0.961 -6.166 1.00 95.81 90 ALA A C 1
ATOM 676 O O . ALA A 1 90 ? 4.582 0.607 -7.346 1.00 95.81 90 ALA A O 1
ATOM 677 N N . ASP A 1 91 ? 5.367 0.443 -5.241 1.00 94.81 91 ASP A N 1
ATOM 678 C CA . ASP A 1 91 ? 6.380 -0.583 -5.549 1.00 94.81 91 ASP A CA 1
ATOM 679 C C . ASP A 1 91 ? 5.728 -1.815 -6.214 1.00 94.81 91 ASP A C 1
ATOM 681 O O . ASP A 1 91 ? 6.254 -2.385 -7.172 1.00 94.81 91 ASP A O 1
ATOM 685 N N . SER A 1 92 ? 4.557 -2.232 -5.715 1.00 97.31 92 SER A N 1
ATOM 686 C CA . SER A 1 92 ? 3.816 -3.384 -6.249 1.00 97.31 92 SER A CA 1
ATOM 687 C C . SER A 1 92 ? 3.277 -3.117 -7.651 1.00 97.31 92 SER A C 1
ATOM 689 O O . SER A 1 92 ? 3.378 -3.992 -8.507 1.00 97.31 92 SER A O 1
ATOM 691 N N . ALA A 1 93 ? 2.757 -1.914 -7.906 1.00 96.75 93 ALA A N 1
ATOM 692 C CA . ALA A 1 93 ? 2.263 -1.515 -9.219 1.00 96.75 93 ALA A CA 1
ATOM 693 C C . ALA A 1 93 ? 3.384 -1.480 -10.263 1.00 96.75 93 ALA A C 1
ATOM 695 O O . ALA A 1 93 ? 3.203 -2.000 -11.361 1.00 96.75 93 ALA A O 1
ATOM 696 N N . LEU A 1 94 ? 4.561 -0.944 -9.915 1.00 95.56 94 LEU A N 1
ATOM 697 C CA . LEU A 1 94 ? 5.719 -0.969 -10.813 1.00 95.56 94 LEU A CA 1
ATOM 698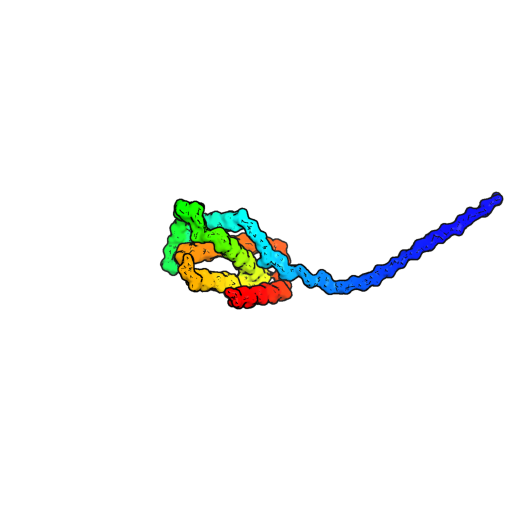 C C . LEU A 1 94 ? 6.184 -2.401 -11.092 1.00 95.56 94 LEU A C 1
ATOM 700 O O . LEU A 1 94 ? 6.461 -2.757 -12.234 1.00 95.56 94 LEU A O 1
ATOM 704 N N . THR A 1 95 ? 6.236 -3.233 -10.052 1.00 96.31 95 THR A N 1
ATOM 705 C CA . THR A 1 95 ? 6.609 -4.648 -10.180 1.00 96.31 95 THR A CA 1
ATOM 706 C C . THR A 1 95 ? 5.653 -5.380 -11.124 1.00 96.31 95 THR A C 1
ATOM 708 O O . THR A 1 95 ? 6.102 -6.093 -12.019 1.00 96.31 95 THR A O 1
ATOM 711 N N . GLU A 1 96 ? 4.345 -5.147 -10.975 1.00 97.31 96 GLU A N 1
ATOM 712 C CA . GLU A 1 96 ? 3.306 -5.678 -11.863 1.00 97.31 96 GLU A CA 1
ATOM 713 C C . GLU A 1 96 ? 3.475 -5.182 -13.305 1.00 97.31 96 GLU A C 1
ATOM 715 O O . GLU A 1 96 ? 3.482 -5.992 -14.230 1.00 97.31 96 GLU A O 1
ATOM 720 N N . HIS A 1 97 ? 3.671 -3.874 -13.500 1.00 96.31 97 HIS A N 1
ATOM 721 C CA . HIS A 1 97 ? 3.893 -3.262 -14.817 1.00 96.31 97 HIS A CA 1
ATOM 722 C C . HIS A 1 97 ? 5.107 -3.854 -15.540 1.00 96.31 97 HIS A C 1
ATOM 724 O O . HIS A 1 97 ? 5.072 -4.091 -16.746 1.00 96.31 97 HIS A O 1
ATOM 730 N N . CYS A 1 98 ? 6.169 -4.168 -14.799 1.00 96.19 98 CYS A N 1
ATOM 731 C CA . CYS A 1 98 ? 7.356 -4.823 -15.339 1.00 96.19 98 CYS A CA 1
ATOM 732 C C . CYS A 1 98 ? 7.197 -6.338 -15.571 1.00 96.19 98 CYS A C 1
ATOM 734 O O . CYS A 1 98 ? 8.173 -6.993 -15.945 1.00 96.19 98 CYS A O 1
ATOM 736 N N . GLY A 1 99 ? 6.003 -6.907 -15.373 1.00 96.56 99 GLY A N 1
ATOM 737 C CA . GLY A 1 99 ? 5.722 -8.330 -15.584 1.00 96.56 99 GLY A CA 1
ATOM 738 C C . GLY A 1 99 ? 6.323 -9.248 -14.519 1.00 96.56 99 GLY A C 1
ATOM 739 O O . GLY A 1 99 ? 6.521 -10.434 -14.774 1.00 96.56 99 GLY A O 1
ATOM 740 N N . LEU A 1 100 ? 6.650 -8.710 -13.344 1.00 96.94 100 LEU A N 1
ATOM 741 C CA . LEU A 1 100 ? 7.191 -9.466 -12.218 1.00 96.94 100 LEU A CA 1
ATOM 742 C C . LEU A 1 100 ? 6.080 -9.837 -11.225 1.00 96.94 100 LEU A C 1
ATOM 744 O O . LEU A 1 100 ? 5.031 -9.193 -11.145 1.00 96.94 100 LEU A O 1
ATOM 748 N N . ASP A 1 101 ? 6.327 -10.869 -10.415 1.00 97.75 101 ASP A N 1
ATOM 749 C CA . ASP A 1 101 ? 5.380 -11.336 -9.398 1.00 97.75 101 ASP A CA 1
ATOM 750 C C . ASP A 1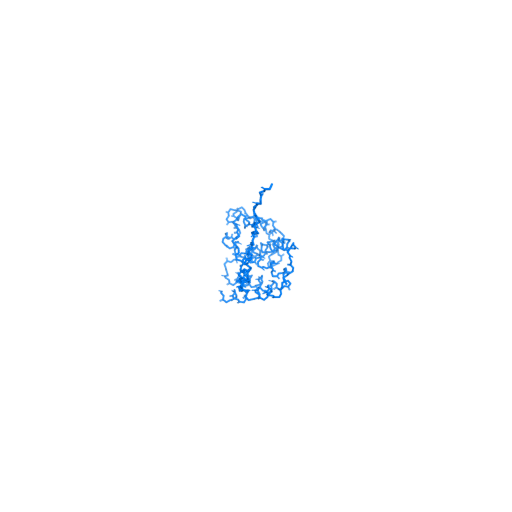 101 ? 5.351 -10.408 -8.172 1.00 97.75 101 ASP A C 1
ATOM 752 O O . ASP A 1 101 ? 5.964 -10.653 -7.127 1.00 97.75 101 ASP A O 1
ATOM 756 N N . TRP A 1 102 ? 4.590 -9.323 -8.295 1.00 97.62 102 TRP A N 1
ATOM 757 C CA . TRP A 1 102 ? 4.402 -8.330 -7.238 1.00 97.62 102 TRP A CA 1
ATOM 758 C C . TRP A 1 102 ? 3.805 -8.914 -5.955 1.00 97.62 102 TRP A C 1
ATOM 760 O O . TRP A 1 102 ? 4.073 -8.408 -4.858 1.00 97.62 102 TRP A O 1
ATOM 770 N N . ARG A 1 103 ? 3.010 -9.989 -6.057 1.00 97.94 103 ARG A N 1
ATOM 771 C CA . ARG A 1 103 ? 2.356 -10.595 -4.891 1.00 97.94 103 ARG A CA 1
ATOM 772 C C . ARG A 1 103 ? 3.400 -11.229 -3.994 1.00 97.94 103 ARG A C 1
ATOM 774 O O . ARG A 1 103 ? 3.380 -11.002 -2.785 1.00 97.94 103 ARG A O 1
ATOM 781 N N . ASN A 1 104 ? 4.307 -12.012 -4.572 1.00 97.50 104 ASN A N 1
ATOM 782 C CA . ASN A 1 104 ? 5.354 -12.692 -3.815 1.00 97.50 104 ASN A CA 1
ATOM 783 C C . ASN A 1 104 ? 6.522 -11.767 -3.449 1.00 97.50 104 ASN A C 1
ATOM 785 O O . ASN A 1 104 ? 7.085 -11.931 -2.364 1.00 97.50 104 ASN A O 1
ATOM 789 N N . LEU A 1 105 ? 6.848 -10.780 -4.290 1.00 96.25 105 LEU A N 1
ATOM 790 C CA . LEU A 1 105 ? 7.952 -9.845 -4.041 1.00 96.25 105 LEU A CA 1
ATOM 791 C C . LEU A 1 105 ? 7.603 -8.737 -3.037 1.00 96.25 105 LEU A C 1
ATOM 793 O O . LEU A 1 105 ? 8.448 -8.379 -2.220 1.00 96.25 105 LEU A O 1
ATOM 797 N N . SER A 1 106 ? 6.366 -8.227 -3.054 1.00 96.19 106 SER A N 1
ATOM 798 C CA . SER A 1 106 ? 5.977 -7.041 -2.278 1.00 96.19 106 SER A CA 1
ATOM 799 C C . SER A 1 106 ? 4.828 -7.306 -1.302 1.00 96.19 106 SER A C 1
ATOM 801 O O . SER A 1 106 ? 5.021 -7.278 -0.082 1.00 96.19 106 SER A O 1
ATOM 803 N N . PHE A 1 107 ? 3.633 -7.632 -1.808 1.00 97.81 107 PHE A N 1
ATOM 804 C CA . PHE A 1 107 ? 2.410 -7.629 -0.994 1.00 97.81 107 PHE A CA 1
ATOM 805 C C . PHE A 1 107 ? 2.383 -8.705 0.102 1.00 97.81 107 PHE A C 1
ATOM 807 O O . PHE A 1 107 ? 2.085 -8.414 1.262 1.00 97.81 107 PHE A O 1
ATOM 814 N N . ARG A 1 108 ? 2.714 -9.963 -0.218 1.00 97.44 108 ARG A N 1
ATOM 815 C CA . ARG A 1 108 ? 2.725 -11.047 0.782 1.00 97.44 108 ARG A CA 1
ATOM 816 C C . ARG A 1 108 ? 3.784 -10.812 1.867 1.00 97.44 108 ARG A C 1
ATOM 818 O O . ARG A 1 108 ? 3.447 -11.015 3.035 1.00 97.44 108 ARG A O 1
ATOM 825 N N . PRO A 1 109 ? 5.028 -10.392 1.551 1.00 96.69 109 PRO A N 1
ATOM 826 C CA . PRO A 1 109 ? 5.991 -9.970 2.566 1.00 96.69 109 PRO A CA 1
ATOM 827 C C . PRO A 1 109 ? 5.486 -8.860 3.487 1.00 96.69 109 PRO A C 1
ATOM 829 O O . PRO A 1 109 ? 5.612 -9.021 4.702 1.00 96.69 109 PRO A O 1
ATOM 832 N N . LEU A 1 110 ? 4.870 -7.808 2.935 1.00 96.50 110 LEU A N 1
ATOM 833 C CA . LEU A 1 110 ? 4.248 -6.729 3.708 1.00 96.50 110 LEU A CA 1
ATOM 834 C C . LEU A 1 110 ? 3.210 -7.292 4.685 1.00 96.50 110 LEU A C 1
ATOM 836 O O . LEU A 1 110 ? 3.377 -7.187 5.895 1.00 96.50 110 LEU A O 1
ATOM 840 N N . MET A 1 111 ? 2.194 -7.999 4.185 1.00 97.88 111 MET A N 1
ATOM 841 C CA . MET A 1 111 ? 1.126 -8.532 5.040 1.00 97.88 111 MET A CA 1
ATOM 842 C C . MET A 1 111 ? 1.634 -9.541 6.076 1.00 97.88 111 MET A C 1
ATOM 844 O O . MET A 1 111 ? 1.092 -9.633 7.175 1.00 97.88 111 MET A O 1
ATOM 848 N N . ARG A 1 112 ? 2.676 -10.317 5.756 1.00 96.94 112 ARG A N 1
ATOM 849 C CA . ARG A 1 112 ? 3.320 -11.222 6.719 1.00 96.94 112 ARG A CA 1
ATOM 850 C C . ARG A 1 112 ? 4.084 -10.452 7.797 1.00 96.94 112 ARG A C 1
ATOM 852 O O . ARG A 1 112 ? 4.093 -10.895 8.940 1.00 96.94 112 ARG A O 1
ATOM 859 N N . ARG A 1 113 ? 4.745 -9.341 7.459 1.00 95.88 113 ARG A N 1
ATOM 860 C CA . ARG A 1 113 ? 5.385 -8.452 8.440 1.00 95.88 113 ARG A CA 1
ATOM 861 C C . ARG A 1 113 ? 4.333 -7.855 9.367 1.00 95.88 113 ARG A C 1
ATOM 863 O O . ARG A 1 113 ? 4.428 -8.089 10.563 1.00 95.88 113 ARG A O 1
ATOM 870 N N . GLU A 1 114 ? 3.311 -7.201 8.818 1.00 96.62 114 GLU A N 1
ATOM 871 C CA . GLU A 1 114 ? 2.265 -6.543 9.614 1.00 96.62 114 GLU A CA 1
ATOM 872 C C . GLU A 1 114 ? 1.556 -7.523 10.561 1.00 96.62 114 GLU A C 1
ATOM 874 O O . GLU A 1 114 ? 1.347 -7.211 11.728 1.00 96.62 114 GLU A O 1
ATOM 879 N N . ARG A 1 115 ? 1.275 -8.756 10.115 1.00 96.75 115 ARG A N 1
ATOM 880 C CA . ARG A 1 115 ? 0.722 -9.806 10.992 1.00 96.75 115 ARG A CA 1
ATOM 881 C C . ARG A 1 115 ? 1.673 -10.233 12.111 1.00 96.75 115 ARG A C 1
ATOM 883 O O . ARG A 1 115 ? 1.217 -10.484 13.218 1.00 96.75 115 ARG A O 1
ATOM 890 N N . ARG A 1 116 ? 2.977 -10.346 11.833 1.00 96.94 116 ARG A N 1
ATOM 891 C CA . ARG A 1 116 ? 3.978 -10.770 12.830 1.00 96.94 116 ARG A CA 1
ATOM 892 C C . ARG A 1 116 ? 4.250 -9.711 13.893 1.00 96.94 116 ARG A C 1
ATOM 894 O O . ARG A 1 116 ? 4.641 -10.082 14.989 1.00 96.94 116 ARG A O 1
ATOM 901 N N . LEU A 1 117 ? 4.056 -8.430 13.577 1.00 95.44 117 LEU A N 1
ATOM 902 C CA . LEU A 1 117 ? 4.212 -7.352 14.555 1.00 95.44 117 LEU A CA 1
ATOM 903 C C . LEU A 1 117 ? 3.172 -7.434 15.682 1.00 95.44 117 LEU A C 1
ATOM 905 O O . LEU A 1 117 ? 3.436 -6.943 16.772 1.00 95.44 117 LEU A O 1
ATOM 909 N N . GLY A 1 118 ? 2.000 -8.034 15.434 1.00 94.38 118 GLY A N 1
ATOM 910 C CA . GLY A 1 118 ? 0.940 -8.178 16.4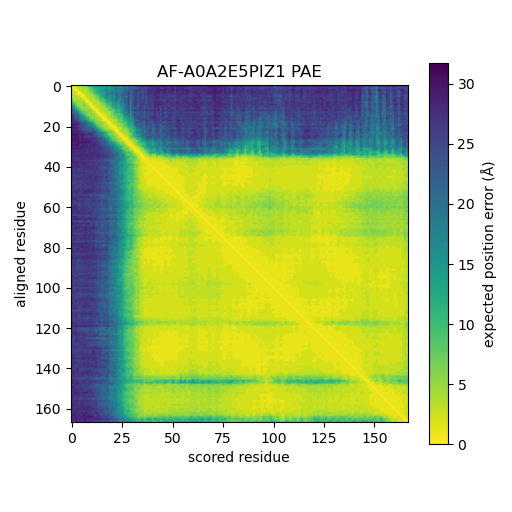41 1.00 94.38 118 GLY A CA 1
ATOM 911 C C . GLY A 1 118 ? 0.273 -6.861 16.862 1.00 94.38 118 GLY A C 1
ATOM 912 O O . GLY A 1 118 ? -0.567 -6.860 17.753 1.00 94.38 118 GLY A O 1
ATOM 913 N N . THR A 1 119 ? 0.622 -5.743 16.221 1.00 96.50 119 THR A N 1
ATOM 914 C CA . THR A 1 119 ? 0.127 -4.394 16.539 1.00 96.50 119 THR A CA 1
ATOM 915 C C . THR A 1 119 ? -1.251 -4.094 15.956 1.00 96.50 119 THR A C 1
ATOM 917 O O . THR A 1 119 ? -1.897 -3.133 16.367 1.00 96.50 119 THR A O 1
ATOM 920 N N . TRP A 1 120 ? -1.695 -4.879 14.973 1.00 97.31 120 TRP A N 1
ATOM 921 C CA . TRP A 1 120 ? -2.901 -4.608 14.198 1.00 97.31 120 TRP A CA 1
ATOM 922 C C . TRP A 1 120 ? -4.025 -5.572 14.547 1.00 97.31 120 TRP A C 1
ATOM 924 O O . TRP A 1 120 ? -3.833 -6.786 14.571 1.00 97.31 120 TRP A O 1
ATOM 934 N N . SER A 1 121 ? -5.227 -5.029 14.717 1.00 96.62 121 SER A N 1
ATOM 935 C CA . SER A 1 121 ? -6.452 -5.829 14.689 1.00 96.62 121 SER A CA 1
ATOM 936 C C . SER A 1 121 ? -6.712 -6.402 13.289 1.00 96.62 121 SER A C 1
ATOM 938 O O . SER A 1 121 ? -6.239 -5.867 12.282 1.00 96.62 121 SER A O 1
ATOM 940 N N . ASP A 1 122 ? -7.544 -7.442 13.195 1.00 96.00 122 ASP A N 1
ATOM 941 C CA . ASP A 1 122 ? -7.953 -8.017 11.904 1.00 96.00 122 ASP A CA 1
ATOM 942 C C . ASP A 1 122 ? -8.606 -6.976 10.980 1.00 96.00 122 ASP A C 1
ATOM 944 O O . ASP A 1 122 ? -8.357 -6.965 9.772 1.00 96.00 122 ASP A O 1
ATOM 948 N N . ARG A 1 123 ? -9.375 -6.039 11.550 1.00 96.44 123 ARG A N 1
ATOM 949 C CA . ARG A 1 123 ? -9.958 -4.904 10.821 1.00 96.44 123 ARG A CA 1
ATOM 950 C C . ARG A 1 123 ? -8.884 -4.004 10.211 1.00 96.44 123 ARG A C 1
ATOM 952 O O . ARG A 1 123 ? -9.002 -3.619 9.050 1.00 96.44 123 ARG A O 1
ATOM 959 N N . GLN A 1 124 ? -7.833 -3.691 10.965 1.00 97.56 124 GLN A N 1
ATOM 960 C CA . GLN A 1 124 ? -6.726 -2.862 10.484 1.00 97.56 124 GLN A CA 1
ATOM 961 C C . GLN A 1 124 ? -5.893 -3.584 9.425 1.00 97.56 124 GLN A C 1
ATOM 963 O O . GLN A 1 124 ? -5.531 -2.980 8.421 1.00 97.56 124 GLN A O 1
ATOM 968 N N . LEU A 1 125 ? -5.649 -4.887 9.582 1.00 97.81 125 LEU A N 1
ATOM 969 C CA . LEU A 1 125 ? -4.990 -5.692 8.550 1.00 97.81 125 LEU A CA 1
ATOM 970 C C . LEU A 1 125 ? -5.805 -5.736 7.254 1.00 97.81 125 LEU A C 1
ATOM 972 O O . LEU A 1 125 ? -5.236 -5.641 6.165 1.00 97.81 125 LEU A O 1
ATOM 976 N N . ALA A 1 126 ? -7.129 -5.858 7.355 1.00 97.50 126 ALA A N 1
ATOM 977 C CA . ALA A 1 126 ? -8.001 -5.809 6.190 1.00 97.50 126 ALA A CA 1
ATOM 978 C C . ALA A 1 126 ? -7.971 -4.422 5.526 1.00 97.50 126 ALA A C 1
ATOM 980 O O . ALA A 1 126 ? -7.833 -4.333 4.306 1.00 97.50 126 ALA A O 1
ATOM 981 N N . PHE A 1 127 ? -8.000 -3.345 6.320 1.00 98.25 127 PHE A N 1
ATOM 982 C CA . PHE A 1 127 ? -7.835 -1.977 5.827 1.00 98.25 127 PHE A CA 1
ATOM 983 C C . PHE A 1 127 ? -6.500 -1.772 5.097 1.00 98.25 127 PHE A C 1
ATOM 985 O O . PHE A 1 127 ? -6.492 -1.230 3.996 1.00 98.25 127 PHE A O 1
ATOM 992 N N . ILE A 1 128 ? -5.385 -2.259 5.654 1.00 98.38 128 ILE A N 1
ATOM 993 C CA . ILE A 1 128 ? -4.059 -2.207 5.015 1.00 98.38 128 ILE A CA 1
ATOM 994 C C . ILE A 1 128 ? -4.093 -2.883 3.638 1.00 98.38 128 ILE A C 1
ATOM 996 O O . ILE A 1 128 ? -3.579 -2.329 2.666 1.00 98.38 128 ILE A O 1
ATOM 1000 N N . GLY A 1 129 ? -4.732 -4.053 3.533 1.00 98.06 129 GLY A N 1
ATOM 1001 C CA . GLY A 1 129 ? -4.898 -4.756 2.259 1.00 98.06 129 GLY A CA 1
ATOM 1002 C C . GLY A 1 129 ? -5.725 -3.969 1.237 1.00 98.06 129 GLY A C 1
ATOM 1003 O O . GLY A 1 129 ? -5.352 -3.907 0.067 1.00 98.06 129 GLY A O 1
ATOM 1004 N N . ILE A 1 130 ? -6.818 -3.338 1.675 1.00 98.31 130 ILE A N 1
ATOM 1005 C CA . ILE A 1 130 ? -7.681 -2.498 0.826 1.00 98.31 130 ILE A CA 1
ATOM 1006 C C . ILE A 1 130 ? -6.928 -1.261 0.337 1.00 98.31 130 ILE A C 1
ATOM 1008 O O . ILE A 1 130 ? -6.932 -0.983 -0.861 1.00 98.31 130 ILE A O 1
ATOM 1012 N N . LEU A 1 131 ? -6.262 -0.541 1.245 1.00 98.69 131 LEU A N 1
ATOM 1013 C CA . LEU A 1 131 ? -5.465 0.641 0.920 1.00 98.69 131 LEU A CA 1
ATOM 1014 C C . LEU A 1 131 ? -4.373 0.296 -0.095 1.00 98.69 131 LEU A C 1
ATOM 1016 O O . LEU A 1 131 ? -4.226 0.991 -1.100 1.00 98.69 131 LEU A O 1
ATOM 1020 N N . HIS A 1 132 ? -3.656 -0.808 0.130 1.00 98.62 132 HIS A N 1
ATOM 1021 C CA . HIS A 1 132 ? -2.640 -1.294 -0.800 1.00 98.62 132 HIS A CA 1
ATOM 1022 C C . HIS A 1 132 ? -3.227 -1.578 -2.187 1.00 98.62 132 HIS A C 1
ATOM 1024 O O . HIS A 1 132 ? -2.755 -1.017 -3.175 1.00 98.62 132 HIS A O 1
ATOM 1030 N N . GLY A 1 133 ? -4.294 -2.378 -2.264 1.00 98.12 133 GLY A N 1
ATOM 1031 C CA . GLY A 1 133 ? -4.915 -2.744 -3.538 1.00 98.12 133 GLY A CA 1
ATOM 1032 C C . GLY A 1 133 ? -5.474 -1.542 -4.305 1.00 98.12 133 GLY A C 1
ATOM 1033 O O . GLY A 1 133 ? -5.302 -1.459 -5.523 1.00 98.12 133 GLY A O 1
ATOM 1034 N N . TYR A 1 134 ? -6.095 -0.586 -3.605 1.00 98.19 134 TYR A N 1
ATOM 1035 C CA . TYR A 1 134 ? -6.594 0.655 -4.204 1.00 98.19 134 TYR A CA 1
ATOM 1036 C C . TYR A 1 134 ? -5.459 1.476 -4.823 1.00 98.19 134 TYR A C 1
ATOM 1038 O O . TYR A 1 134 ? -5.531 1.859 -5.992 1.00 98.19 134 TYR A O 1
ATOM 1046 N N . VAL A 1 135 ? -4.391 1.726 -4.064 1.00 98.12 135 VAL A N 1
ATOM 1047 C CA . VAL A 1 135 ? -3.250 2.515 -4.547 1.00 98.12 135 VAL A CA 1
ATOM 1048 C C . VAL A 1 135 ? -2.547 1.805 -5.695 1.00 98.12 135 VAL A C 1
ATOM 1050 O O . VAL A 1 135 ? -2.271 2.435 -6.714 1.00 98.12 135 VAL A O 1
ATOM 1053 N N . GLN A 1 136 ? -2.310 0.497 -5.578 1.00 98.12 136 GLN A N 1
ATOM 1054 C CA . GLN A 1 136 ? -1.696 -0.286 -6.646 1.00 98.12 136 GLN A CA 1
ATOM 1055 C C . GLN A 1 136 ? -2.498 -0.167 -7.946 1.00 98.12 136 GLN A C 1
ATOM 1057 O O . GLN A 1 136 ? -1.916 0.042 -9.009 1.00 98.12 136 GLN A O 1
ATOM 1062 N N . ALA A 1 137 ? -3.828 -0.277 -7.871 1.00 97.50 137 ALA A N 1
ATOM 1063 C CA . ALA A 1 137 ? -4.687 -0.153 -9.042 1.00 97.50 137 ALA A CA 1
ATOM 1064 C C . ALA A 1 137 ? -4.563 1.228 -9.703 1.00 97.50 137 ALA A C 1
ATOM 1066 O O . ALA A 1 137 ? -4.428 1.292 -10.920 1.00 97.50 137 ALA A O 1
ATOM 1067 N N . ASN A 1 138 ? -4.538 2.310 -8.920 1.00 96.06 138 ASN A N 1
ATOM 1068 C CA . ASN A 1 138 ? -4.365 3.666 -9.449 1.00 96.06 138 ASN A CA 1
ATOM 1069 C C . ASN A 1 138 ? -2.991 3.857 -10.110 1.00 96.06 138 ASN A C 1
ATOM 1071 O O . ASN A 1 138 ? -2.909 4.354 -11.230 1.00 96.06 138 ASN A O 1
ATOM 1075 N N . TYR A 1 139 ? -1.910 3.409 -9.465 1.00 95.31 139 TYR A N 1
ATOM 1076 C CA . TYR A 1 139 ? -0.569 3.491 -10.054 1.00 95.31 139 TYR A CA 1
ATOM 1077 C C . TYR A 1 139 ? -0.432 2.640 -11.314 1.00 95.31 139 TYR A C 1
ATOM 1079 O O . TYR A 1 139 ? 0.246 3.052 -12.252 1.00 95.31 139 TYR A O 1
ATOM 1087 N N . ARG A 1 140 ? -1.093 1.479 -11.379 1.00 94.44 140 ARG A N 1
ATOM 1088 C CA . ARG A 1 140 ? -1.118 0.665 -12.598 1.00 94.44 140 ARG A CA 1
ATOM 1089 C C . ARG A 1 140 ? -1.712 1.441 -13.770 1.00 94.44 140 ARG A C 1
ATOM 1091 O O . ARG A 1 140 ? -1.168 1.355 -14.863 1.00 94.44 140 ARG A O 1
ATOM 1098 N N . GLU A 1 141 ? -2.784 2.204 -13.558 1.00 94.31 141 GLU A N 1
ATOM 1099 C CA . GLU A 1 141 ? -3.365 3.045 -14.613 1.00 94.31 141 GLU A CA 1
ATOM 1100 C C . GLU A 1 141 ? -2.391 4.130 -15.086 1.00 94.31 141 GLU A C 1
ATOM 1102 O O . GLU A 1 141 ? -2.233 4.314 -16.290 1.00 94.31 141 GLU A O 1
ATOM 1107 N N . LEU A 1 142 ? -1.669 4.776 -14.165 1.00 91.50 142 LEU A N 1
ATOM 1108 C CA . LEU A 1 142 ? -0.639 5.764 -14.512 1.00 91.50 142 LEU A CA 1
ATOM 1109 C C . LEU A 1 142 ? 0.507 5.141 -15.322 1.00 91.50 142 LEU A C 1
ATOM 1111 O O . LEU A 1 142 ? 0.976 5.720 -16.299 1.00 91.50 142 LEU A O 1
ATOM 1115 N N . LEU A 1 143 ? 0.929 3.931 -14.952 1.00 92.69 143 LEU A N 1
ATOM 1116 C CA . LEU A 1 143 ? 2.048 3.238 -15.587 1.00 92.69 143 LEU A CA 1
ATOM 1117 C C . LEU A 1 143 ? 1.742 2.741 -17.006 1.00 92.69 143 LEU A C 1
ATOM 1119 O O . LEU A 1 143 ? 2.676 2.563 -17.785 1.00 92.69 143 LEU A O 1
ATOM 1123 N N . LYS A 1 144 ? 0.468 2.590 -17.396 1.00 91.38 144 LYS A N 1
ATOM 1124 C CA . LYS A 1 144 ? 0.090 2.171 -18.763 1.00 91.38 144 LYS A CA 1
ATOM 1125 C C . LYS A 1 144 ? 0.633 3.092 -19.856 1.00 91.38 144 LYS A C 1
ATOM 1127 O O . LYS A 1 144 ? 0.880 2.622 -20.962 1.00 91.38 144 LYS A O 1
ATOM 1132 N N . ALA A 1 145 ? 0.816 4.378 -19.558 1.00 88.62 145 ALA A N 1
ATOM 1133 C CA . ALA A 1 145 ? 1.371 5.350 -20.500 1.00 88.62 145 ALA A CA 1
ATOM 1134 C C . ALA A 1 145 ? 2.894 5.209 -20.696 1.00 88.62 145 ALA A C 1
ATOM 1136 O O . ALA A 1 145 ? 3.461 5.813 -21.606 1.00 88.62 145 ALA A O 1
ATOM 1137 N N . HIS A 1 146 ? 3.572 4.425 -19.854 1.00 87.69 146 HIS A N 1
ATOM 1138 C CA . HIS A 1 146 ? 5.019 4.266 -19.888 1.00 87.69 146 HIS A CA 1
ATOM 1139 C C . HIS A 1 146 ? 5.446 3.068 -20.740 1.00 87.69 146 HIS A C 1
ATOM 1141 O O . HIS A 1 146 ? 4.744 2.064 -20.868 1.00 87.69 146 HIS A O 1
ATOM 1147 N N . GLN A 1 147 ? 6.656 3.162 -21.296 1.00 85.81 147 GLN A N 1
ATOM 1148 C CA . GLN A 1 147 ? 7.269 2.065 -22.039 1.00 85.81 147 GLN A CA 1
ATOM 1149 C C . GLN A 1 147 ? 7.450 0.814 -21.165 1.00 85.81 147 GLN A C 1
ATOM 1151 O O . GLN A 1 147 ? 7.494 0.868 -19.932 1.00 85.81 147 GLN A O 1
ATOM 1156 N N . ARG A 1 148 ? 7.579 -0.338 -21.834 1.00 88.31 148 ARG A N 1
ATOM 1157 C CA . ARG A 1 148 ? 7.862 -1.618 -21.179 1.00 88.31 148 ARG A CA 1
ATOM 1158 C C . ARG A 1 148 ? 9.205 -1.572 -20.45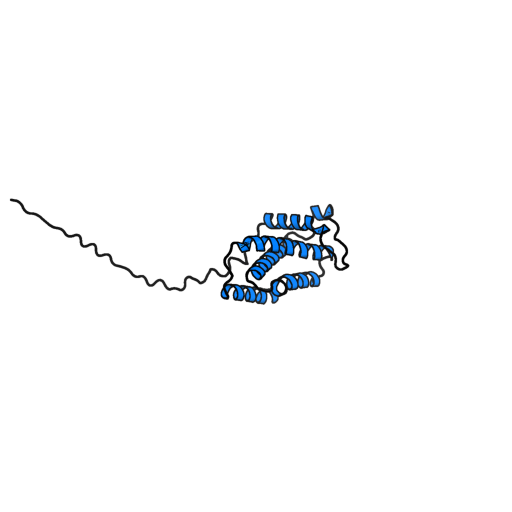1 1.00 88.31 148 ARG A C 1
ATOM 1160 O O . ARG A 1 148 ? 10.170 -0.981 -20.931 1.00 88.31 148 ARG A O 1
ATOM 1167 N N . CYS A 1 149 ? 9.279 -2.255 -19.313 1.00 92.94 149 CYS A N 1
ATOM 1168 C CA . CYS A 1 149 ? 10.518 -2.371 -18.555 1.00 92.94 149 CYS A CA 1
ATOM 1169 C C . CYS A 1 149 ? 11.552 -3.217 -19.314 1.00 92.94 149 CYS A C 1
ATOM 1171 O O . CYS A 1 149 ? 11.246 -4.327 -19.752 1.00 92.94 149 CYS A O 1
ATOM 1173 N N . SER A 1 150 ? 12.783 -2.711 -19.423 1.00 93.62 150 SER A N 1
ATOM 1174 C CA . SER A 1 150 ? 13.938 -3.488 -19.876 1.00 93.62 150 SER A CA 1
ATOM 1175 C C . SER A 1 150 ? 14.332 -4.544 -18.835 1.00 93.62 150 SER A C 1
ATOM 1177 O O . SER A 1 150 ? 13.956 -4.449 -17.663 1.00 93.62 150 SER A O 1
ATOM 1179 N N . GLU A 1 151 ? 15.142 -5.526 -19.234 1.00 94.69 151 GLU A N 1
ATOM 1180 C CA . GLU A 1 151 ? 15.684 -6.526 -18.301 1.00 94.69 151 GLU A CA 1
ATOM 1181 C C . GLU A 1 151 ? 16.510 -5.887 -17.178 1.00 94.69 151 GLU A C 1
ATOM 1183 O O . GLU A 1 151 ? 16.409 -6.292 -16.022 1.00 94.69 151 GLU A O 1
ATOM 1188 N N . MET A 1 152 ? 17.239 -4.810 -17.485 1.00 90.94 152 MET A N 1
ATOM 1189 C CA . MET A 1 152 ? 17.968 -4.038 -16.479 1.00 90.94 152 MET A CA 1
ATOM 1190 C C . MET A 1 152 ? 17.030 -3.450 -15.410 1.00 90.94 152 MET A C 1
ATOM 1192 O O . MET A 1 152 ? 17.362 -3.483 -14.225 1.00 90.94 152 MET A O 1
ATOM 1196 N N . HIS A 1 153 ? 15.855 -2.932 -15.793 1.00 92.31 153 HIS A N 1
ATOM 1197 C CA . HIS A 1 153 ? 14.865 -2.439 -14.827 1.00 92.31 153 HIS A CA 1
ATOM 1198 C C . HIS A 1 153 ? 14.308 -3.575 -13.964 1.00 92.31 153 HIS A C 1
ATOM 1200 O O . HIS A 1 153 ? 14.189 -3.425 -12.749 1.00 92.31 153 HIS A O 1
ATOM 1206 N N . LYS A 1 154 ? 14.011 -4.732 -14.568 1.00 94.69 154 LYS A N 1
ATOM 1207 C CA . LYS A 1 154 ? 13.508 -5.902 -13.836 1.00 94.69 154 LYS A CA 1
ATOM 1208 C C . LYS A 1 154 ? 14.516 -6.405 -12.801 1.00 94.69 154 LYS A C 1
ATOM 1210 O O . LYS A 1 154 ? 14.139 -6.639 -11.655 1.00 94.69 154 LYS A O 1
ATOM 1215 N N . GLN A 1 155 ? 15.792 -6.516 -13.176 1.00 94.25 155 GLN A N 1
ATOM 1216 C CA . GLN A 1 155 ? 16.870 -6.915 -12.262 1.00 94.25 155 GLN A CA 1
ATOM 1217 C C . GLN A 1 155 ? 16.996 -5.942 -11.084 1.00 94.25 155 GLN A C 1
ATOM 1219 O O . GLN A 1 155 ? 17.021 -6.377 -9.934 1.00 94.25 155 GLN A O 1
ATOM 1224 N N . ALA A 1 156 ? 16.961 -4.631 -11.348 1.00 92.44 156 ALA A N 1
ATOM 1225 C CA . ALA A 1 156 ? 17.013 -3.618 -10.295 1.00 92.44 156 ALA A CA 1
ATOM 1226 C C . ALA A 1 156 ? 15.848 -3.742 -9.292 1.00 92.44 156 ALA A C 1
ATOM 1228 O O . ALA A 1 156 ? 16.057 -3.602 -8.085 1.00 92.44 156 ALA A O 1
ATOM 1229 N N . ILE A 1 157 ? 14.634 -4.055 -9.764 1.00 93.88 157 ILE A N 1
ATOM 1230 C CA . ILE A 1 157 ? 13.467 -4.295 -8.899 1.00 93.88 157 ILE A CA 1
ATOM 1231 C C . ILE A 1 157 ? 13.683 -5.533 -8.018 1.00 93.88 157 ILE A C 1
ATOM 1233 O O . ILE A 1 157 ? 13.448 -5.480 -6.809 1.00 93.88 157 ILE A O 1
ATOM 1237 N N . VAL A 1 158 ? 14.160 -6.641 -8.590 1.00 94.75 158 VAL A N 1
ATOM 1238 C CA . VAL A 1 158 ? 14.430 -7.877 -7.834 1.00 94.75 158 VAL A CA 1
ATOM 1239 C C . VAL A 1 158 ? 15.475 -7.635 -6.744 1.00 94.75 158 VAL A C 1
ATOM 1241 O O . VAL A 1 158 ? 15.261 -8.004 -5.587 1.00 94.75 158 VAL A O 1
ATOM 1244 N N . GLU A 1 159 ? 16.575 -6.963 -7.078 1.00 93.50 159 GLU A N 1
ATOM 1245 C CA . GLU A 1 159 ? 17.626 -6.622 -6.117 1.00 93.50 159 GLU A CA 1
ATOM 1246 C C . GLU A 1 159 ? 17.129 -5.687 -5.009 1.00 93.50 159 GLU A C 1
ATOM 1248 O O . GLU A 1 159 ? 17.477 -5.866 -3.839 1.00 93.50 159 GLU A O 1
ATOM 1253 N N . PHE A 1 160 ? 16.288 -4.706 -5.349 1.00 92.56 160 PHE A N 1
ATOM 1254 C CA . PHE A 1 160 ? 15.662 -3.821 -4.369 1.00 92.56 160 PHE A CA 1
ATOM 1255 C C . PHE A 1 160 ? 14.875 -4.618 -3.319 1.00 92.56 160 PHE A C 1
ATOM 1257 O O . PHE A 1 160 ? 15.086 -4.428 -2.116 1.00 92.56 160 PHE A O 1
ATOM 1264 N N . PHE A 1 161 ? 14.023 -5.560 -3.741 1.00 92.62 161 PHE A N 1
ATOM 1265 C CA . PHE A 1 161 ? 13.271 -6.404 -2.805 1.00 92.62 161 PHE A CA 1
ATOM 1266 C C . PHE A 1 161 ? 14.158 -7.385 -2.036 1.00 92.62 161 PHE A C 1
ATOM 1268 O O . PHE A 1 161 ? 13.893 -7.640 -0.857 1.00 92.62 161 PHE A O 1
ATOM 1275 N N . ALA A 1 162 ? 15.229 -7.894 -2.651 1.00 91.75 162 ALA A N 1
ATOM 1276 C CA . ALA A 1 162 ? 16.205 -8.739 -1.966 1.00 91.75 162 ALA A CA 1
ATOM 1277 C C . ALA A 1 162 ? 16.869 -7.995 -0.795 1.00 91.75 162 ALA A C 1
ATOM 1279 O O . ALA A 1 162 ? 16.923 -8.529 0.314 1.00 91.75 162 ALA A O 1
ATOM 1280 N N . ARG A 1 163 ? 17.278 -6.734 -0.999 1.00 90.12 163 ARG A N 1
ATOM 1281 C CA . ARG A 1 163 ? 17.829 -5.875 0.065 1.00 90.12 163 ARG A CA 1
ATOM 1282 C C . ARG A 1 163 ? 16.782 -5.505 1.115 1.00 90.12 163 ARG A C 1
ATOM 1284 O O . ARG A 1 163 ? 17.069 -5.540 2.308 1.00 90.12 163 ARG A O 1
ATOM 1291 N N . LYS A 1 164 ? 15.553 -5.183 0.697 1.00 87.50 164 LYS A N 1
ATOM 1292 C CA . LYS A 1 164 ? 14.445 -4.830 1.608 1.00 87.50 164 LYS A CA 1
ATOM 1293 C C . LYS A 1 164 ? 14.110 -5.968 2.577 1.00 87.50 164 LYS A C 1
ATOM 1295 O O . LYS A 1 164 ? 13.773 -5.692 3.718 1.00 87.50 164 LYS A O 1
ATOM 1300 N N . LYS A 1 165 ? 14.236 -7.232 2.152 1.00 81.88 165 LYS A N 1
ATOM 1301 C CA . LYS A 1 165 ? 13.966 -8.424 2.980 1.00 81.88 165 LYS A CA 1
ATOM 1302 C C . LYS A 1 165 ? 14.964 -8.624 4.133 1.00 81.88 165 LYS A C 1
ATOM 1304 O O . LYS A 1 165 ? 14.649 -9.361 5.061 1.00 81.88 165 LYS A O 1
ATOM 1309 N N . GLN A 1 166 ? 16.152 -8.021 4.058 1.00 74.88 166 GLN A N 1
ATOM 1310 C CA . GLN A 1 166 ? 17.194 -8.129 5.089 1.00 74.88 166 GLN A CA 1
ATOM 1311 C C . GLN A 1 166 ? 17.006 -7.136 6.249 1.00 74.88 166 GLN A C 1
ATOM 1313 O O . GLN A 1 166 ? 17.742 -7.215 7.228 1.00 74.88 166 GLN A O 1
ATOM 1318 N N . ARG A 1 167 ? 16.052 -6.204 6.132 1.00 68.31 167 ARG A N 1
ATOM 1319 C CA . ARG A 1 167 ? 15.690 -5.223 7.163 1.00 68.31 167 ARG A CA 1
ATOM 1320 C C . ARG A 1 167 ? 14.428 -5.664 7.897 1.00 68.31 167 ARG A C 1
ATOM 1322 O O . ARG A 1 167 ? 14.336 -5.369 9.103 1.00 68.31 167 ARG A O 1
#

Solvent-accessible surface area (backbone atoms only — not comparable to full-atom values): 10196 Å² total; per-residue (Å²): 141,82,90,86,85,91,79,86,83,81,80,80,79,80,80,80,80,72,84,72,74,89,72,81,83,78,75,80,86,62,70,85,86,68,63,86,77,55,67,68,59,47,51,53,45,51,52,53,30,48,73,44,30,54,80,38,53,44,96,88,65,48,66,36,70,65,76,46,75,67,35,70,76,62,44,81,61,54,68,74,56,47,50,52,41,48,51,51,12,43,55,24,19,53,31,43,70,51,73,43,67,24,55,75,64,36,52,50,53,50,57,52,49,55,60,69,67,65,81,58,54,69,66,42,51,41,47,53,52,44,33,23,53,53,42,17,54,56,44,40,62,64,51,68,82,50,81,82,61,51,70,69,54,49,51,52,54,54,52,50,45,58,58,58,72,78,110

Foldseek 3Di:
DDDDDDDDDDPDDPPPPDPDPPPPPPDPQPDQQDDDDDLVNLVVLLVVLLVCQQVFAFPVRDGGDHQDPVCVVQPLDHSVVSSVLLSLLLLLLVCVQQVHDSVVLGVVVVLVVVVVVVPHDSSSSRSSVSSSVSSSVVSNVVCVVDDHDDPVNNVSSNVVSVVVVVD

Mean predicted aligned error: 9.32 Å

Sequence (167 aa):
MTLMPTHRFLFGLIFLVGLVPANAFATGKEVFLSGIIADEVVARAVEAANNLLPKGRLRDGSSLAPVTPKERLRGVIPPENAHHIVKSAADSALTEHCGLDWRNLSFRPLMRRERRLGTWSDRQLAFIGILHGYVQANYRELLKAHQRCSEMHKQAIVEFFARKKQR

Secondary structure (DSSP, 8-state):
---------------------TT---S-SSTTTSPPPPHHHHHHHHHHHHHHGGG-B-TTSPBPPPPPHHHHHH-SS-HHHHHHHHHHHHHHHHHHHTTS-HIIIIIHHHHHHHHHH--S-HHHHHHHHHHHHHHHHHHHHHHTTSPPPPHHHHHHHHHHHHHHTT-

pLDDT: mean 86.33, std 17.46, range [45.41, 98.69]

Radius of gyration: 27.08 Å; Cα contacts (8 Å, |Δi|>4): 131; chains: 1; bounding box: 63×69×80 Å